Protein AF-A0A095ULN3-F1 (afdb_monomer_lite)

Foldseek 3Di:
DDPPPLPLVLLQVLLVQLLDALRNLVSVVVCVVVVSDDDPALQVQQQRDNPPQDGSVLNNLQNLHLNNVCCSCAVRPNDQQPRWHDHSNDIDRNLVNQCVSLVPHDPVSVVSSVVSVVQCVDCVNRVSVVVVPD

Structure (mmCIF, N/CA/C/O backbone):
data_AF-A0A095ULN3-F1
#
_entry.id   AF-A0A095ULN3-F1
#
loop_
_atom_site.group_PDB
_atom_site.id
_atom_site.type_symbol
_atom_site.label_atom_id
_atom_site.label_alt_id
_atom_site.label_comp_id
_atom_site.label_asym_id
_atom_site.label_entity_id
_atom_site.label_seq_id
_atom_site.pdbx_PDB_ins_code
_atom_site.Cartn_x
_atom_site.Cartn_y
_atom_site.Cartn_z
_atom_site.occupancy
_atom_site.B_iso_or_equiv
_atom_site.auth_seq_id
_atom_site.auth_comp_id
_atom_site.auth_asym_id
_atom_site.auth_atom_id
_atom_site.pdbx_PDB_model_num
ATOM 1 N N . MET A 1 1 ? -19.920 13.642 9.414 1.00 31.67 1 MET A N 1
ATOM 2 C CA . MET A 1 1 ? -20.139 12.200 9.191 1.00 31.67 1 MET A CA 1
ATOM 3 C C . MET A 1 1 ? -18.953 11.502 9.822 1.00 31.67 1 MET A C 1
ATOM 5 O O . MET A 1 1 ? -17.835 11.924 9.563 1.00 31.67 1 MET A O 1
ATOM 9 N N . SER A 1 2 ? -19.204 10.618 10.785 1.00 35.12 2 SER A N 1
ATOM 10 C CA . SER A 1 2 ? -18.170 10.062 11.661 1.00 35.12 2 SER A CA 1
ATOM 11 C C . SER A 1 2 ? -17.322 9.083 10.859 1.00 35.12 2 SER A C 1
ATOM 13 O O . SER A 1 2 ? -17.848 8.054 10.449 1.00 35.12 2 SER A O 1
ATOM 15 N N . GLN A 1 3 ? -16.037 9.381 10.647 1.00 44.12 3 GLN A N 1
ATOM 16 C CA . GLN A 1 3 ? -15.064 8.303 10.477 1.00 44.12 3 GLN A CA 1
ATOM 17 C C . GLN A 1 3 ? -15.251 7.417 11.708 1.00 44.12 3 GLN A C 1
ATOM 19 O O . GLN A 1 3 ? -15.195 7.921 12.836 1.00 44.12 3 GLN A O 1
ATOM 24 N N . ALA A 1 4 ? -15.603 6.148 11.516 1.00 46.88 4 ALA A N 1
ATOM 25 C CA . ALA A 1 4 ? -15.436 5.181 12.582 1.00 46.88 4 ALA A CA 1
ATOM 26 C C . ALA A 1 4 ? -13.957 5.287 12.958 1.00 46.88 4 ALA A C 1
ATOM 28 O O . ALA A 1 4 ? -13.090 5.057 12.120 1.00 46.88 4 ALA A O 1
ATOM 29 N N . GLN A 1 5 ? -13.666 5.807 14.151 1.00 55.31 5 GLN A N 1
ATOM 30 C CA . GLN A 1 5 ? -12.299 5.878 14.641 1.00 55.31 5 GLN A CA 1
ATOM 31 C C . GLN A 1 5 ? -11.832 4.433 14.750 1.00 55.31 5 GLN A C 1
ATOM 33 O O . GLN A 1 5 ? -12.164 3.756 15.721 1.00 55.31 5 GLN A O 1
ATOM 38 N N . VAL A 1 6 ? -11.126 3.948 13.728 1.00 65.00 6 VAL A N 1
ATOM 39 C CA . VAL A 1 6 ? -10.342 2.725 13.839 1.00 65.00 6 VAL A CA 1
ATOM 40 C C . VAL A 1 6 ? -9.503 2.904 15.093 1.00 65.00 6 VAL A C 1
ATOM 42 O O . VAL A 1 6 ? -8.808 3.915 15.237 1.00 65.00 6 VAL A O 1
ATOM 45 N N . ASP A 1 7 ? -9.659 1.981 16.041 1.00 78.88 7 ASP A N 1
ATOM 46 C CA . ASP A 1 7 ? -8.895 2.005 17.281 1.00 78.88 7 ASP A CA 1
ATOM 47 C C . ASP A 1 7 ? -7.413 2.155 16.910 1.00 78.88 7 ASP A C 1
ATOM 49 O O . ASP A 1 7 ? -6.905 1.419 16.062 1.00 78.88 7 ASP A O 1
ATOM 53 N N . GLN A 1 8 ? -6.712 3.124 17.505 1.00 77.50 8 GLN A N 1
ATOM 54 C CA . GLN A 1 8 ? -5.295 3.349 17.205 1.00 77.50 8 GLN A CA 1
ATOM 55 C C . GLN A 1 8 ? -4.455 2.087 17.443 1.00 77.50 8 GLN A C 1
ATOM 57 O O . GLN A 1 8 ? -3.447 1.881 16.768 1.00 77.50 8 GLN A O 1
ATOM 62 N N . SER A 1 9 ? -4.886 1.210 18.355 1.00 85.06 9 SER A N 1
ATOM 63 C CA . SER A 1 9 ? -4.280 -0.104 18.559 1.00 85.06 9 SER A CA 1
ATOM 64 C C . SER A 1 9 ? -4.451 -1.021 17.346 1.00 85.06 9 SER A C 1
ATOM 66 O O . SER A 1 9 ? -3.514 -1.734 16.988 1.00 85.06 9 SER A O 1
ATOM 68 N N . VAL A 1 10 ? -5.618 -1.002 16.700 1.00 89.69 10 VAL A N 1
ATOM 69 C CA . VAL A 1 10 ? -5.889 -1.771 15.477 1.00 89.69 10 VAL A CA 1
ATOM 70 C C . VAL A 1 10 ? -5.107 -1.193 14.301 1.00 89.69 10 VAL A C 1
ATOM 72 O O . VAL A 1 10 ? -4.427 -1.944 13.607 1.00 89.69 10 VAL A O 1
ATOM 75 N N . ALA A 1 11 ? -5.110 0.132 14.128 1.00 88.44 11 ALA A N 1
ATOM 76 C CA . ALA A 1 11 ? -4.311 0.793 13.096 1.00 88.44 11 ALA A CA 1
ATOM 77 C C . ALA A 1 11 ? -2.814 0.458 13.239 1.00 88.44 11 ALA A C 1
ATOM 79 O O . ALA A 1 11 ? -2.170 0.079 12.266 1.00 88.44 11 ALA A O 1
ATOM 80 N N . GLY A 1 12 ? -2.277 0.489 14.464 1.00 91.00 12 GLY A N 1
ATOM 81 C CA . GLY A 1 12 ? -0.891 0.102 14.733 1.00 91.00 12 GLY A CA 1
ATOM 82 C C . GLY A 1 12 ? -0.581 -1.359 14.384 1.00 91.00 12 GLY A C 1
ATOM 83 O O . GLY A 1 12 ? 0.477 -1.639 13.823 1.00 91.00 12 GLY A O 1
ATOM 84 N N . GLN A 1 13 ? -1.502 -2.289 14.662 1.00 94.69 13 GLN A N 1
ATOM 85 C CA . G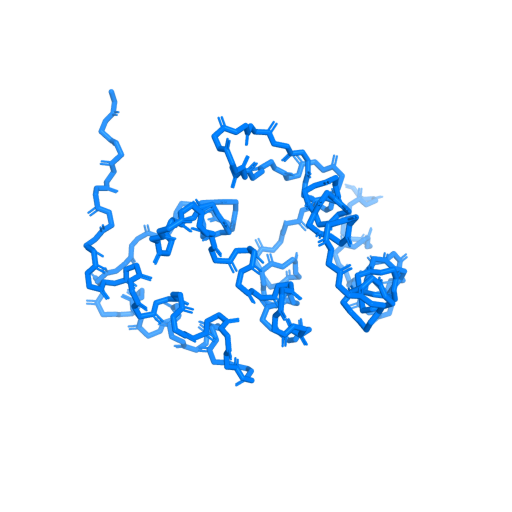LN A 1 13 ? -1.351 -3.700 14.281 1.00 94.69 13 GLN A CA 1
ATOM 86 C C . GLN A 1 13 ? -1.351 -3.881 12.759 1.00 94.69 13 GLN A C 1
ATOM 88 O O . GLN A 1 13 ? -0.470 -4.558 12.232 1.00 94.69 13 GLN A O 1
ATOM 93 N N . LEU A 1 14 ? -2.287 -3.236 12.056 1.00 95.25 14 LEU A N 1
ATOM 94 C CA . LEU A 1 14 ? -2.376 -3.277 10.593 1.00 95.25 14 LEU A CA 1
ATOM 95 C C . LEU A 1 14 ? -1.112 -2.705 9.945 1.00 95.25 14 LEU A C 1
ATOM 97 O O . LEU A 1 14 ? -0.549 -3.313 9.043 1.00 95.25 14 LEU A O 1
ATOM 101 N N . CYS A 1 15 ? -0.603 -1.591 10.462 1.00 94.88 15 CYS A N 1
ATOM 102 C CA . CYS A 1 15 ? 0.642 -0.987 9.998 1.00 94.88 15 CYS A CA 1
ATOM 103 C C . CYS A 1 15 ? 1.875 -1.847 10.278 1.00 94.88 15 CYS A C 1
ATOM 105 O O . CYS A 1 15 ? 2.803 -1.887 9.473 1.00 94.88 15 CYS A O 1
ATOM 107 N N . HIS A 1 16 ? 1.903 -2.559 11.404 1.00 95.56 16 HIS A N 1
ATOM 108 C CA . HIS A 1 16 ? 2.969 -3.516 11.659 1.00 95.56 16 HIS A CA 1
ATOM 109 C C . HIS A 1 16 ? 2.923 -4.671 10.650 1.00 95.56 16 HIS A C 1
ATOM 111 O O . HIS A 1 16 ? 3.933 -4.942 10.002 1.00 95.56 16 HIS A O 1
ATOM 117 N N . ALA A 1 17 ? 1.752 -5.287 10.467 1.00 97.38 17 ALA A N 1
ATOM 118 C CA . ALA A 1 17 ? 1.555 -6.396 9.535 1.00 97.38 17 ALA A CA 1
ATOM 119 C C . ALA A 1 17 ? 1.819 -6.000 8.074 1.00 97.38 17 ALA A C 1
ATOM 121 O O . ALA A 1 17 ? 2.418 -6.767 7.333 1.00 97.38 17 ALA A O 1
ATOM 122 N N . ALA A 1 18 ? 1.477 -4.771 7.685 1.00 97.25 18 ALA A N 1
ATOM 123 C CA . ALA A 1 18 ? 1.755 -4.223 6.359 1.00 97.25 18 ALA A CA 1
ATOM 124 C C . ALA A 1 18 ? 3.250 -4.209 5.999 1.00 97.25 18 ALA A C 1
ATOM 126 O O . ALA A 1 18 ? 3.592 -4.187 4.824 1.00 97.25 18 ALA A O 1
ATOM 127 N N . GLY A 1 19 ? 4.145 -4.207 6.992 1.00 96.25 19 GLY A N 1
ATOM 128 C CA . GLY A 1 19 ? 5.591 -4.297 6.784 1.00 96.25 19 GLY A CA 1
ATOM 129 C C . GLY A 1 19 ? 6.180 -5.688 7.019 1.00 96.25 19 GLY A C 1
ATOM 130 O O . GLY A 1 19 ? 7.388 -5.791 7.237 1.00 96.25 19 GLY A O 1
ATOM 131 N N . GLN A 1 20 ? 5.350 -6.726 7.10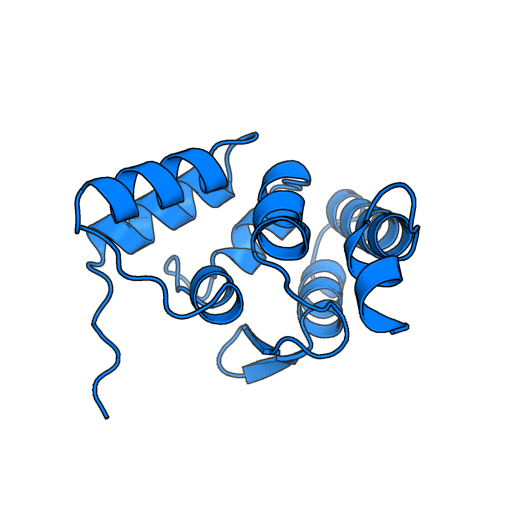0 1.00 97.25 20 GLN A N 1
ATOM 132 C CA . GLN A 1 20 ? 5.756 -8.109 7.331 1.00 97.25 20 GLN A CA 1
ATOM 133 C C . GLN A 1 20 ? 5.246 -8.995 6.199 1.00 97.25 20 GLN A C 1
ATOM 135 O O . GLN A 1 20 ? 4.139 -8.795 5.701 1.00 97.25 20 GLN A O 1
ATOM 140 N N . ASP A 1 21 ? 6.055 -9.990 5.853 1.00 95.00 21 ASP A N 1
ATOM 141 C CA . ASP A 1 21 ? 5.767 -10.941 4.784 1.00 95.00 21 ASP A CA 1
ATOM 142 C C . ASP A 1 21 ? 4.423 -11.641 5.023 1.00 95.00 21 ASP A C 1
ATOM 144 O O . ASP A 1 21 ? 4.194 -12.184 6.109 1.00 95.00 21 ASP A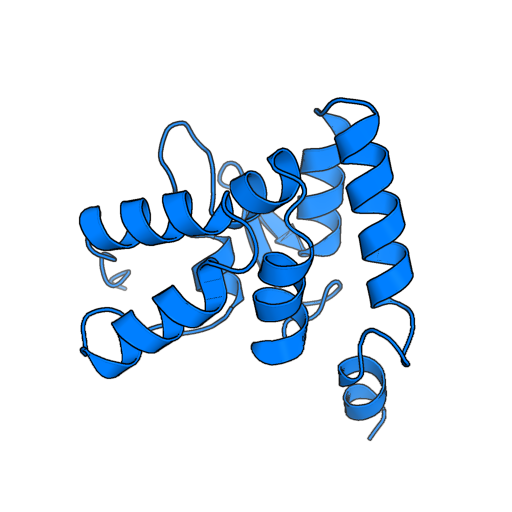 O 1
ATOM 148 N N . SER A 1 22 ? 3.522 -11.537 4.041 1.00 92.62 22 SER A N 1
ATOM 149 C CA . SER A 1 22 ? 2.191 -12.179 4.004 1.00 92.62 22 SER A CA 1
ATOM 150 C C . SER A 1 22 ? 1.274 -11.944 5.220 1.00 92.62 22 SER A C 1
ATOM 152 O O . SER A 1 22 ? 0.300 -12.673 5.422 1.00 92.62 22 SER A O 1
ATOM 154 N N . ALA A 1 23 ? 1.573 -10.976 6.089 1.00 97.00 23 ALA A N 1
ATOM 155 C CA . ALA A 1 23 ? 0.923 -10.880 7.397 1.00 97.00 23 ALA A CA 1
ATOM 156 C C . ALA A 1 23 ? -0.393 -10.086 7.383 1.00 97.00 23 ALA A C 1
ATOM 158 O O . ALA A 1 23 ? -1.205 -10.233 8.302 1.00 97.00 23 ALA A O 1
ATOM 159 N N . LEU A 1 24 ? -0.599 -9.213 6.390 1.00 96.56 24 LEU A N 1
ATOM 160 C CA . LEU A 1 24 ? -1.695 -8.243 6.419 1.00 96.56 24 LEU A CA 1
ATOM 161 C C . LEU A 1 24 ? -3.063 -8.914 6.266 1.00 96.56 24 LEU A C 1
ATOM 163 O O . LEU A 1 24 ? -3.937 -8.670 7.097 1.00 96.56 24 LEU A O 1
ATOM 167 N N . GLY A 1 25 ? -3.237 -9.763 5.249 1.00 94.56 25 GLY A N 1
ATOM 168 C CA . GLY A 1 25 ? -4.527 -10.395 4.948 1.00 94.56 25 GLY A CA 1
ATOM 169 C C . GLY A 1 25 ? -5.063 -11.213 6.121 1.00 94.56 25 GLY A C 1
ATOM 170 O O . GLY A 1 25 ? -6.145 -10.936 6.633 1.00 94.56 25 GLY A O 1
ATOM 171 N N . GLY A 1 26 ? -4.240 -12.117 6.662 1.00 95.06 26 GLY A N 1
ATOM 172 C CA . GLY A 1 26 ? -4.630 -12.940 7.811 1.00 95.06 26 GLY A CA 1
ATOM 173 C C . GLY A 1 26 ? -4.959 -12.132 9.074 1.00 95.06 26 GLY A C 1
ATOM 174 O O . GLY A 1 26 ? -5.841 -12.521 9.846 1.00 95.06 26 GLY A O 1
ATOM 175 N N . LEU A 1 27 ? -4.290 -10.992 9.294 1.00 96.50 27 LEU A N 1
ATOM 176 C CA . LEU A 1 27 ? -4.638 -10.090 10.393 1.00 96.50 27 LEU A CA 1
ATOM 177 C C . LEU A 1 27 ? -5.983 -9.394 10.146 1.00 96.50 27 LEU A C 1
ATOM 179 O O . LEU A 1 27 ? -6.788 -9.316 11.075 1.00 96.50 27 LEU A O 1
ATOM 183 N N . VAL A 1 28 ? -6.226 -8.883 8.935 1.00 94.50 28 VAL A N 1
ATOM 184 C CA . VAL A 1 28 ? -7.498 -8.235 8.578 1.00 94.50 28 VAL A CA 1
ATOM 185 C C . VAL A 1 28 ? -8.659 -9.205 8.789 1.00 94.50 28 VAL A C 1
ATOM 187 O O . VAL A 1 28 ? -9.598 -8.856 9.507 1.00 94.50 28 VAL A O 1
ATOM 190 N N . ASP A 1 29 ? -8.548 -10.431 8.277 1.00 93.00 29 ASP A N 1
ATOM 191 C CA . ASP A 1 29 ? -9.560 -11.478 8.449 1.00 93.00 29 ASP A CA 1
ATOM 192 C C . ASP A 1 29 ? -9.814 -11.771 9.932 1.00 93.00 29 ASP A C 1
ATOM 194 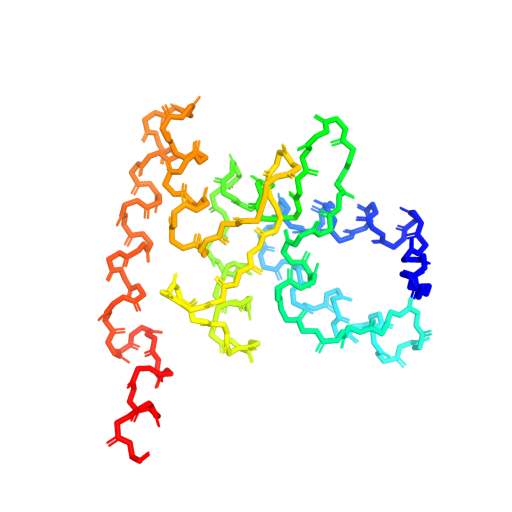O O . ASP A 1 29 ? -10.951 -11.712 10.401 1.00 93.00 29 ASP A O 1
ATOM 198 N N . SER A 1 30 ? -8.746 -11.968 10.713 1.00 94.25 30 SER A N 1
ATOM 199 C CA . SER A 1 30 ? -8.847 -12.237 12.155 1.00 94.25 30 SER A CA 1
ATOM 200 C C . SER A 1 30 ? -9.520 -11.098 12.932 1.00 94.25 30 SER A C 1
ATOM 202 O O . SER A 1 30 ? -10.216 -11.331 13.924 1.00 94.25 30 SER A O 1
ATOM 204 N N . LEU A 1 31 ? -9.292 -9.844 12.531 1.00 93.50 31 LEU A N 1
ATOM 205 C CA . LEU A 1 31 ? -9.890 -8.676 13.178 1.00 93.50 31 LEU A CA 1
ATOM 206 C C . LEU A 1 31 ? -11.368 -8.504 12.812 1.00 93.50 31 LEU A C 1
ATOM 208 O O . LEU A 1 31 ? -12.147 -8.095 13.679 1.00 93.50 31 LEU A O 1
ATOM 212 N N . ILE A 1 32 ? -11.745 -8.824 11.571 1.00 90.56 32 ILE A N 1
ATOM 213 C CA . ILE A 1 32 ? -13.140 -8.832 11.114 1.00 90.56 32 ILE A CA 1
ATOM 214 C C . ILE A 1 32 ? -13.915 -9.941 11.832 1.00 90.56 32 ILE A C 1
ATOM 216 O O . ILE A 1 32 ? -14.958 -9.665 12.419 1.00 90.56 32 ILE A O 1
ATOM 220 N N . GLU A 1 33 ? -13.381 -11.165 11.879 1.00 92.44 33 GLU A N 1
ATOM 221 C CA . GLU A 1 33 ? -14.002 -12.297 12.586 1.00 92.44 33 GLU A CA 1
ATOM 222 C C . GLU A 1 33 ? -14.208 -12.029 14.085 1.00 92.44 33 GLU A C 1
ATOM 224 O O . GLU A 1 33 ? -15.133 -12.560 14.701 1.00 92.44 33 GLU A O 1
ATOM 229 N N . ALA A 1 34 ? -13.350 -11.199 14.682 1.00 91.56 34 ALA A N 1
ATOM 230 C CA . ALA A 1 34 ? -13.434 -10.811 16.085 1.00 91.56 34 ALA A CA 1
ATOM 231 C C . ALA A 1 34 ? -14.328 -9.581 16.351 1.00 91.56 34 ALA A C 1
ATOM 233 O O . ALA A 1 34 ? -14.333 -9.100 17.488 1.00 91.56 34 ALA A O 1
ATOM 234 N N . ASP A 1 35 ? -15.019 -9.038 15.338 1.00 89.00 35 ASP A N 1
ATOM 235 C CA . ASP A 1 35 ? -15.781 -7.777 15.396 1.00 89.00 35 ASP A CA 1
ATOM 236 C C . ASP A 1 35 ? -14.942 -6.575 15.897 1.00 89.00 35 ASP A C 1
ATOM 238 O O . ASP A 1 35 ? -15.456 -5.612 16.474 1.00 89.00 35 ASP A O 1
ATOM 242 N N . LYS A 1 36 ? -13.617 -6.621 15.703 1.00 86.81 36 LYS A N 1
ATOM 243 C CA . LYS A 1 36 ? -12.671 -5.571 16.134 1.00 86.81 36 LYS A CA 1
ATOM 244 C C . LYS A 1 36 ? -12.344 -4.576 15.034 1.00 86.81 36 LYS A C 1
ATOM 246 O O . LYS A 1 36 ? -11.759 -3.528 15.308 1.00 86.81 36 LYS A O 1
ATOM 251 N N . PHE A 1 37 ? -12.690 -4.911 13.800 1.00 84.75 37 PHE A N 1
ATOM 252 C CA . PHE A 1 37 ? -12.442 -4.080 12.643 1.00 84.75 37 PHE A CA 1
ATOM 253 C C . PHE A 1 37 ? -13.585 -4.248 11.650 1.00 84.75 37 PHE A C 1
ATOM 255 O O . PHE A 1 37 ? -13.947 -5.361 11.290 1.00 84.75 37 PHE A O 1
ATOM 262 N N . SER A 1 38 ? -14.163 -3.128 11.228 1.00 83.12 38 SER A N 1
ATOM 263 C CA . SER A 1 38 ? -15.165 -3.091 10.170 1.00 83.12 38 SER A CA 1
ATOM 264 C C . SER A 1 38 ? -14.558 -2.318 9.020 1.00 83.12 38 SER A C 1
ATOM 266 O O . SER A 1 38 ? -14.331 -1.117 9.146 1.00 83.12 38 SER A O 1
ATOM 268 N N . LEU A 1 39 ? -14.300 -3.012 7.922 1.00 81.31 39 LEU A N 1
ATOM 269 C CA . LEU A 1 39 ? -13.663 -2.439 6.751 1.00 81.31 39 LEU A CA 1
ATOM 270 C C . LEU A 1 39 ? -14.721 -2.107 5.702 1.00 81.31 39 LEU A C 1
ATOM 272 O O . LEU A 1 39 ? -15.460 -3.001 5.286 1.00 81.31 39 LEU A O 1
ATOM 276 N N . ALA A 1 40 ? -14.828 -0.839 5.292 1.00 78.88 40 ALA A N 1
ATOM 277 C CA . ALA A 1 40 ? -15.791 -0.459 4.260 1.00 78.88 40 ALA A CA 1
ATOM 278 C C . ALA A 1 40 ? -15.277 -0.784 2.851 1.00 78.88 40 ALA A C 1
ATOM 280 O O . ALA A 1 40 ? -16.073 -1.155 1.988 1.00 78.88 40 ALA A O 1
ATOM 281 N N . SER A 1 41 ? -13.966 -0.650 2.615 1.00 87.62 41 SER A N 1
ATOM 282 C CA . SER A 1 41 ? -13.326 -0.994 1.341 1.00 87.62 41 SER A CA 1
ATOM 283 C C . SER A 1 41 ? -11.804 -1.141 1.462 1.00 87.62 41 SER A C 1
ATOM 285 O O . SER A 1 41 ? -11.204 -0.732 2.457 1.00 87.62 41 SER A O 1
ATOM 287 N N . GLY A 1 42 ? -11.153 -1.690 0.432 1.00 92.25 42 GLY A N 1
ATOM 288 C CA . GLY A 1 42 ? -9.688 -1.744 0.373 1.00 92.25 42 GLY A CA 1
ATOM 289 C C . GLY A 1 42 ? -9.036 -0.362 0.306 1.00 92.25 42 GLY A C 1
ATOM 290 O O . GLY A 1 42 ? -7.965 -0.172 0.880 1.00 92.25 42 GLY A O 1
ATOM 291 N N . GLU A 1 43 ? -9.690 0.638 -0.298 1.00 96.00 43 GLU A N 1
ATOM 292 C CA . GLU A 1 43 ? -9.193 2.016 -0.281 1.00 96.00 43 GLU A CA 1
ATOM 293 C C . GLU A 1 43 ? -9.053 2.546 1.146 1.00 96.00 43 GLU A C 1
ATOM 295 O O . GLU A 1 43 ? -8.067 3.218 1.459 1.00 96.00 43 GLU A O 1
ATOM 300 N N . GLU A 1 44 ? -10.017 2.231 2.016 1.00 93.44 44 GLU A N 1
ATOM 301 C CA . GLU A 1 44 ? -9.969 2.624 3.422 1.00 93.44 44 GLU A CA 1
ATOM 302 C C . GLU A 1 44 ? -8.778 1.970 4.127 1.00 93.44 44 GLU A C 1
ATOM 304 O O . GLU A 1 44 ? -8.005 2.688 4.761 1.00 93.44 44 GLU A O 1
ATOM 309 N N . LEU A 1 45 ? -8.572 0.657 3.945 1.00 94.88 45 LEU A N 1
ATOM 310 C CA . LEU A 1 45 ? -7.427 -0.074 4.509 1.00 94.88 45 LEU A CA 1
ATOM 311 C C . LEU A 1 45 ? -6.099 0.574 4.107 1.00 94.88 45 LEU A C 1
ATOM 313 O O . LEU A 1 45 ? -5.278 0.884 4.969 1.00 94.88 45 LEU A O 1
ATOM 317 N N . LEU A 1 46 ? -5.904 0.813 2.807 1.00 96.56 46 LEU A N 1
ATOM 318 C CA . LEU A 1 46 ? -4.675 1.394 2.261 1.00 96.56 46 LEU A CA 1
ATOM 319 C C . LEU A 1 46 ? -4.416 2.825 2.750 1.00 96.56 46 LEU A C 1
ATOM 321 O O . LEU A 1 46 ? -3.260 3.246 2.851 1.00 96.56 46 LEU A O 1
ATOM 325 N N . SER A 1 47 ? -5.486 3.554 3.065 1.00 95.69 47 SER A N 1
ATOM 326 C CA . SER A 1 47 ? -5.462 4.948 3.515 1.00 95.69 47 SER A CA 1
ATOM 327 C C . SER A 1 47 ? -5.270 5.109 5.026 1.00 95.69 47 SER A C 1
ATOM 329 O O . SER A 1 47 ? -5.082 6.238 5.497 1.00 95.69 47 SER A O 1
ATOM 331 N N . LEU A 1 48 ? -5.330 4.019 5.803 1.00 93.81 48 LEU A N 1
ATOM 332 C CA . LEU A 1 48 ? -5.147 4.073 7.253 1.00 93.81 48 LEU A CA 1
ATOM 333 C C . LEU A 1 48 ? -3.764 4.610 7.609 1.00 93.81 48 LEU A C 1
ATOM 335 O O . LEU A 1 48 ? -2.755 4.197 7.043 1.00 93.81 48 LEU A O 1
ATOM 339 N N . GLN A 1 49 ? -3.737 5.528 8.573 1.00 92.62 49 GLN A N 1
ATOM 340 C CA . GLN A 1 49 ? -2.525 6.198 9.033 1.00 92.62 49 GLN A CA 1
ATOM 341 C C . GLN A 1 49 ? -1.745 5.313 10.012 1.00 92.62 49 GLN A C 1
ATOM 343 O O . GLN A 1 49 ? -2.307 4.819 10.990 1.00 92.62 49 GLN A O 1
ATOM 348 N N . CYS A 1 50 ? -0.438 5.196 9.786 1.00 87.94 50 CYS A N 1
ATOM 349 C CA . CYS A 1 50 ? 0.504 4.456 10.627 1.00 87.94 50 CYS A CA 1
ATOM 350 C C . CYS A 1 50 ? 1.248 5.325 11.647 1.00 87.94 50 CYS A C 1
ATOM 352 O O . CYS A 1 50 ? 1.986 4.799 12.479 1.00 87.94 50 CYS A O 1
ATOM 354 N N . GLY A 1 51 ? 1.025 6.641 11.614 1.00 82.88 51 GLY A N 1
ATOM 355 C CA . GLY A 1 51 ? 1.840 7.622 12.331 1.00 82.88 51 GLY A CA 1
ATOM 356 C C . GLY A 1 51 ? 2.909 8.224 11.419 1.00 82.88 51 GLY A C 1
ATOM 357 O O . GLY A 1 51 ? 3.157 7.718 10.332 1.00 82.88 51 GLY A O 1
ATOM 358 N N . ASP A 1 52 ? 3.482 9.358 11.826 1.00 82.69 52 ASP A N 1
ATOM 359 C CA . ASP A 1 52 ? 4.554 10.062 11.097 1.00 82.69 52 ASP A CA 1
ATOM 360 C C . ASP A 1 52 ? 4.256 10.383 9.614 1.00 82.69 52 ASP A C 1
ATOM 362 O O . ASP A 1 52 ? 5.160 10.604 8.813 1.00 82.69 52 ASP A O 1
ATOM 366 N N . GLY A 1 53 ? 2.970 10.460 9.252 1.00 82.38 53 GLY A N 1
ATOM 367 C CA . GLY A 1 53 ? 2.512 10.697 7.879 1.00 82.38 53 GLY A CA 1
ATOM 368 C C . GLY A 1 53 ? 2.543 9.460 6.973 1.00 82.38 53 GLY A C 1
ATOM 369 O O . GLY A 1 53 ? 2.220 9.579 5.791 1.00 82.38 53 GLY A O 1
ATOM 370 N N . GLU A 1 54 ? 2.902 8.289 7.504 1.00 91.06 54 GLU A N 1
ATOM 371 C CA . GLU A 1 54 ? 2.834 7.014 6.793 1.00 91.06 54 GLU A CA 1
ATOM 372 C C . GLU A 1 54 ? 1.402 6.467 6.754 1.00 91.06 54 GLU A C 1
ATOM 374 O O . GLU A 1 54 ? 0.591 6.689 7.658 1.00 91.06 54 GLU A O 1
ATOM 379 N N . THR A 1 55 ? 1.113 5.687 5.717 1.00 95.81 55 THR A N 1
ATOM 380 C CA . THR A 1 55 ? -0.099 4.880 5.588 1.00 95.81 55 THR A CA 1
ATOM 381 C C . THR A 1 55 ? 0.232 3.398 5.463 1.00 95.81 55 THR A C 1
ATOM 383 O O . THR A 1 55 ? 1.382 3.019 5.224 1.00 95.81 55 THR A O 1
ATOM 386 N N . VAL A 1 56 ? -0.781 2.538 5.578 1.00 96.69 56 VAL A N 1
ATOM 387 C CA . VAL A 1 56 ? -0.648 1.097 5.302 1.00 96.69 56 VAL A CA 1
ATOM 388 C C . VAL A 1 56 ? -0.068 0.877 3.899 1.00 96.69 56 VAL A C 1
ATOM 390 O O . VAL A 1 56 ? 0.870 0.094 3.744 1.00 96.69 56 VAL A O 1
ATOM 393 N N . LEU A 1 57 ? -0.538 1.632 2.895 1.00 97.81 57 LEU A N 1
ATOM 394 C CA . LEU A 1 57 ? 0.034 1.599 1.546 1.00 97.81 57 LEU A CA 1
ATOM 395 C C . LEU A 1 57 ? 1.519 1.979 1.535 1.00 97.81 57 LEU A C 1
ATOM 397 O O . LEU A 1 57 ? 2.331 1.235 0.984 1.00 97.81 57 LEU A O 1
ATOM 401 N N . SER A 1 58 ? 1.898 3.115 2.137 1.00 97.06 58 SER A N 1
ATOM 402 C CA . SER A 1 58 ? 3.305 3.534 2.123 1.00 97.06 58 SER A CA 1
ATOM 403 C C . SER A 1 58 ? 4.200 2.519 2.821 1.00 97.06 58 SER A C 1
ATOM 405 O O . SER A 1 58 ? 5.312 2.275 2.360 1.00 97.06 58 SER A O 1
ATOM 407 N N . ARG A 1 59 ? 3.706 1.881 3.887 1.00 96.88 59 ARG A N 1
ATOM 408 C CA . ARG A 1 59 ? 4.438 0.842 4.605 1.00 96.88 59 ARG A CA 1
ATOM 409 C C . ARG A 1 59 ? 4.740 -0.357 3.714 1.00 96.88 59 ARG A C 1
ATOM 411 O O . ARG A 1 59 ? 5.903 -0.752 3.635 1.00 96.88 59 ARG A O 1
ATOM 418 N N . MET A 1 60 ? 3.735 -0.889 3.016 1.00 97.75 60 MET A N 1
ATOM 419 C CA . MET A 1 60 ? 3.916 -2.022 2.100 1.00 97.75 60 MET A CA 1
ATOM 420 C C . MET A 1 60 ? 4.882 -1.691 0.968 1.00 97.75 60 MET A C 1
ATOM 422 O O . MET A 1 60 ? 5.765 -2.489 0.668 1.00 97.75 60 MET A O 1
ATOM 426 N N . VAL A 1 61 ? 4.766 -0.498 0.375 1.00 97.62 61 VAL A N 1
ATOM 427 C CA . VAL A 1 61 ? 5.648 -0.084 -0.724 1.00 97.62 61 VAL A CA 1
ATOM 428 C C . VAL A 1 61 ? 7.089 0.077 -0.239 1.00 97.62 61 VAL A C 1
ATOM 430 O O . VAL A 1 61 ? 7.995 -0.499 -0.833 1.00 97.62 61 VAL A O 1
ATOM 433 N N . MET A 1 62 ? 7.317 0.796 0.866 1.00 96.69 62 MET A N 1
ATOM 434 C CA . MET A 1 62 ? 8.673 1.032 1.391 1.00 96.69 62 MET A CA 1
ATOM 435 C C . MET A 1 62 ? 9.355 -0.246 1.893 1.00 96.69 62 MET A C 1
ATOM 437 O O . MET A 1 62 ? 10.579 -0.316 1.944 1.00 96.69 62 MET A O 1
ATOM 441 N N . THR A 1 63 ? 8.575 -1.261 2.268 1.00 96.94 63 THR A N 1
ATOM 442 C CA . THR A 1 63 ? 9.089 -2.572 2.694 1.00 96.94 63 THR A CA 1
ATOM 443 C C . THR A 1 63 ? 8.953 -3.652 1.619 1.00 96.94 63 THR A C 1
ATOM 445 O O . THR A 1 63 ? 9.282 -4.805 1.889 1.00 96.94 63 THR A O 1
ATOM 448 N N . ARG A 1 64 ? 8.530 -3.276 0.404 1.00 98.06 64 ARG A N 1
ATOM 449 C CA . ARG A 1 64 ? 8.435 -4.127 -0.794 1.00 98.06 64 ARG A CA 1
ATOM 450 C C . ARG A 1 64 ? 7.615 -5.407 -0.590 1.00 98.06 64 ARG A C 1
ATOM 452 O O . ARG A 1 64 ? 8.042 -6.499 -0.950 1.00 98.06 64 ARG A O 1
ATOM 459 N N . GLN A 1 65 ? 6.441 -5.267 0.020 1.00 97.62 65 GLN A N 1
ATOM 460 C CA . GLN A 1 65 ? 5.559 -6.382 0.385 1.00 97.62 65 GLN A CA 1
ATOM 461 C C . GLN A 1 65 ? 4.559 -6.680 -0.739 1.00 97.62 65 GLN A C 1
ATOM 463 O O . GLN A 1 65 ? 3.447 -6.150 -0.728 1.00 97.62 65 GLN A O 1
ATOM 468 N N . ALA A 1 66 ? 4.964 -7.502 -1.714 1.00 95.69 66 ALA A N 1
ATOM 469 C CA . ALA A 1 66 ? 4.128 -7.874 -2.864 1.00 95.69 66 ALA A CA 1
ATOM 470 C C . ALA A 1 66 ? 2.833 -8.574 -2.432 1.00 95.69 66 ALA A C 1
ATOM 472 O O . ALA A 1 66 ? 1.754 -8.101 -2.760 1.00 95.69 66 ALA A O 1
ATOM 473 N N . GLU A 1 67 ? 2.923 -9.617 -1.606 1.00 94.56 67 GLU A N 1
ATOM 474 C CA . GLU A 1 67 ? 1.752 -10.421 -1.226 1.00 94.56 67 GLU A CA 1
ATOM 475 C C . GLU A 1 67 ? 0.700 -9.615 -0.445 1.00 94.56 67 GLU A C 1
ATOM 477 O O . GLU A 1 67 ? -0.503 -9.785 -0.632 1.00 94.56 67 GLU A O 1
ATOM 482 N N . ASN A 1 68 ? 1.126 -8.665 0.396 1.00 96.38 68 ASN A N 1
ATOM 483 C CA . ASN A 1 68 ? 0.180 -7.782 1.083 1.00 96.38 68 ASN A CA 1
ATOM 484 C C . ASN A 1 68 ? -0.498 -6.798 0.109 1.00 96.38 68 ASN A C 1
ATOM 486 O O . ASN A 1 68 ? -1.660 -6.432 0.308 1.00 96.38 68 ASN A O 1
ATOM 490 N N . LEU A 1 69 ? 0.212 -6.361 -0.939 1.00 95.38 69 LEU A N 1
ATOM 491 C CA . LEU A 1 69 ? -0.382 -5.558 -2.006 1.00 95.38 69 LEU A CA 1
ATOM 492 C C . LEU A 1 69 ? -1.315 -6.397 -2.883 1.00 95.38 69 LEU A C 1
ATOM 494 O O . LEU A 1 69 ? -2.328 -5.862 -3.324 1.00 95.38 69 LEU A O 1
ATOM 498 N N . GLU A 1 70 ? -1.018 -7.675 -3.120 1.00 94.00 70 GLU A N 1
ATOM 499 C CA . GLU A 1 70 ? -1.895 -8.589 -3.861 1.00 94.00 70 GLU A CA 1
ATOM 500 C C . GLU A 1 70 ? -3.195 -8.801 -3.098 1.00 94.00 70 GLU A C 1
ATOM 502 O O . GLU A 1 70 ? -4.264 -8.631 -3.675 1.00 94.00 70 GLU A O 1
ATOM 507 N N . TYR A 1 71 ? -3.129 -9.025 -1.785 1.00 93.94 71 TYR A N 1
ATOM 508 C CA . TYR A 1 71 ? -4.323 -9.070 -0.943 1.00 93.94 71 TYR A CA 1
ATOM 509 C C . TYR A 1 71 ? -5.184 -7.804 -1.115 1.00 93.94 71 TYR A C 1
ATOM 511 O O . TYR A 1 71 ? -6.389 -7.870 -1.359 1.00 93.94 71 TYR A O 1
ATOM 519 N N . ALA A 1 72 ? -4.570 -6.619 -1.053 1.00 92.06 72 ALA A N 1
ATOM 520 C CA . ALA A 1 72 ? -5.312 -5.370 -1.194 1.00 92.06 72 ALA A CA 1
ATOM 521 C C . ALA A 1 72 ? -5.839 -5.130 -2.621 1.00 92.06 72 ALA A C 1
ATOM 523 O O . ALA A 1 72 ? -6.931 -4.598 -2.785 1.00 92.06 72 ALA A O 1
ATOM 524 N N . VAL A 1 73 ? -5.083 -5.463 -3.665 1.00 92.44 73 VAL A N 1
ATOM 525 C CA . VAL A 1 73 ? -5.468 -5.150 -5.051 1.00 92.44 73 VAL A CA 1
ATOM 526 C C . VAL A 1 73 ? -6.342 -6.239 -5.660 1.00 92.44 73 VAL A C 1
ATOM 528 O O . VAL A 1 73 ? -7.352 -5.944 -6.296 1.00 92.44 73 VAL A O 1
ATOM 531 N N . ILE A 1 74 ? -5.976 -7.494 -5.451 1.00 92.00 74 ILE A N 1
ATOM 532 C CA . ILE A 1 74 ? -6.622 -8.651 -6.055 1.00 92.00 74 ILE A CA 1
ATOM 533 C C . ILE A 1 74 ? -7.754 -9.140 -5.154 1.00 92.00 74 ILE A C 1
ATOM 535 O O . ILE A 1 74 ? -8.915 -9.060 -5.560 1.00 92.00 74 ILE A O 1
ATOM 539 N N . ASP A 1 75 ? -7.452 -9.572 -3.929 1.00 92.31 75 ASP A N 1
ATOM 540 C CA . ASP A 1 75 ? -8.455 -10.231 -3.077 1.00 92.31 75 ASP A CA 1
ATOM 541 C C . ASP A 1 75 ? -9.561 -9.265 -2.642 1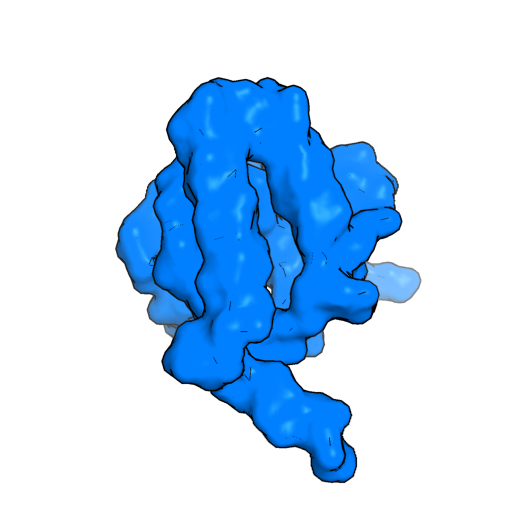.00 92.31 75 ASP A C 1
ATOM 543 O O . ASP A 1 75 ? -10.746 -9.605 -2.645 1.00 92.31 75 ASP A O 1
ATOM 547 N N . MET A 1 76 ? -9.189 -8.023 -2.329 1.00 91.88 76 MET A N 1
ATOM 548 C CA . MET A 1 76 ? -10.143 -6.967 -1.994 1.00 91.88 76 MET A CA 1
ATOM 549 C C . MET A 1 76 ? -10.717 -6.230 -3.217 1.00 91.88 76 MET A C 1
ATOM 551 O O . MET A 1 76 ? -11.592 -5.375 -3.055 1.00 91.88 76 MET A O 1
ATOM 555 N N . GLY A 1 77 ? -10.255 -6.551 -4.429 1.00 91.56 77 GLY A N 1
ATOM 556 C CA . GLY A 1 77 ? -10.833 -6.060 -5.681 1.00 91.56 77 GLY A CA 1
ATOM 557 C C . GLY A 1 77 ? -10.584 -4.582 -5.993 1.00 91.56 77 GLY A C 1
ATOM 558 O O . GLY A 1 77 ? -11.443 -3.940 -6.604 1.00 91.56 77 GLY A O 1
ATOM 559 N N . LEU A 1 78 ? -9.443 -4.018 -5.585 1.00 92.75 78 LEU A N 1
ATOM 560 C CA . LEU A 1 78 ? -9.098 -2.639 -5.938 1.00 92.75 78 LEU A CA 1
ATOM 561 C C . LEU A 1 78 ? -8.635 -2.517 -7.390 1.00 92.75 78 LEU A C 1
ATOM 563 O O . LEU A 1 78 ? -7.995 -3.394 -7.966 1.00 92.75 78 LEU A O 1
ATOM 567 N N . SER A 1 79 ? -8.917 -1.361 -7.980 1.00 90.38 79 SER A N 1
ATOM 568 C CA . SER A 1 79 ? -8.478 -1.014 -9.327 1.00 90.38 79 SER A CA 1
ATOM 569 C C . SER A 1 79 ? -7.314 -0.036 -9.268 1.00 90.38 79 SER A C 1
ATOM 571 O O . SER A 1 79 ? -7.465 1.071 -8.755 1.00 90.38 79 SER A O 1
ATOM 573 N N . LEU A 1 80 ? -6.182 -0.381 -9.885 1.00 90.56 80 LEU A N 1
ATOM 574 C CA . LEU A 1 80 ? -5.032 0.525 -9.977 1.00 90.56 80 LEU A CA 1
ATOM 575 C C . LEU A 1 80 ? -5.382 1.892 -10.577 1.00 90.56 80 LEU A C 1
ATOM 577 O O . LEU A 1 80 ? -4.809 2.890 -10.158 1.00 90.56 80 LEU A O 1
ATOM 581 N N . SER A 1 81 ? -6.319 1.939 -11.528 1.00 91.06 81 SER A N 1
ATOM 582 C CA . SER A 1 81 ? -6.680 3.151 -12.272 1.00 91.06 81 SER A CA 1
ATOM 583 C C . SER A 1 81 ? -7.933 3.868 -11.761 1.00 91.06 81 SER A C 1
ATOM 585 O O . SER A 1 81 ? -8.246 4.950 -12.255 1.00 91.06 81 SER A O 1
ATOM 587 N N . ALA A 1 82 ? -8.691 3.269 -10.837 1.00 92.69 82 ALA A N 1
ATOM 588 C CA . ALA A 1 82 ? -9.964 3.829 -10.369 1.00 92.69 82 ALA A CA 1
ATOM 589 C C . ALA A 1 82 ? -10.083 3.920 -8.842 1.00 92.69 82 ALA A C 1
ATOM 591 O O . ALA A 1 82 ? -10.738 4.842 -8.348 1.00 92.69 82 ALA A O 1
ATOM 592 N N . SER A 1 83 ? -9.447 3.011 -8.098 1.00 95.69 83 SER A N 1
ATOM 593 C CA . SER A 1 83 ? -9.419 3.077 -6.639 1.00 95.69 83 SER A CA 1
ATOM 594 C C . SER A 1 83 ? -8.595 4.273 -6.187 1.00 95.69 83 SER A C 1
ATOM 596 O O . SER A 1 83 ? -7.518 4.558 -6.717 1.00 95.69 83 SER A O 1
ATOM 598 N N . GLN A 1 84 ? -9.135 4.992 -5.208 1.00 97.62 84 GLN A N 1
ATOM 599 C CA . GLN A 1 84 ? -8.583 6.243 -4.709 1.00 97.62 84 GLN A CA 1
ATOM 600 C C . GLN A 1 84 ? -8.159 6.087 -3.257 1.00 97.62 84 GLN A C 1
ATOM 602 O O . GLN A 1 84 ? -8.966 5.725 -2.408 1.00 97.62 84 GLN A O 1
ATOM 607 N N . VAL A 1 85 ? -6.907 6.410 -2.966 1.00 97.25 85 VAL A N 1
ATOM 608 C CA . VAL A 1 85 ? -6.306 6.279 -1.637 1.00 97.25 85 VAL A CA 1
ATOM 609 C C . VAL A 1 85 ? -5.846 7.632 -1.118 1.00 97.25 85 VAL A C 1
ATOM 611 O O . VAL A 1 85 ? -5.499 8.527 -1.891 1.00 97.25 85 VAL A O 1
ATOM 614 N N . ALA A 1 86 ? -5.834 7.788 0.202 1.00 95.31 86 ALA A N 1
ATOM 615 C CA . ALA A 1 86 ? -5.247 8.949 0.847 1.00 95.31 86 ALA A CA 1
ATOM 616 C C . ALA A 1 86 ? -3.738 8.744 1.034 1.00 95.31 86 ALA A C 1
ATOM 618 O O . ALA A 1 86 ? -3.307 7.777 1.662 1.00 95.31 86 ALA A O 1
ATOM 619 N N . LEU A 1 87 ? -2.936 9.686 0.544 1.00 94.00 87 LEU A N 1
ATOM 620 C CA . LEU A 1 87 ? -1.490 9.727 0.734 1.00 94.00 87 LEU A CA 1
ATOM 621 C C . LEU A 1 87 ? -1.055 11.173 0.992 1.00 94.00 87 LEU A C 1
ATOM 623 O O . LEU A 1 87 ? -1.393 12.069 0.227 1.00 94.00 87 LEU A O 1
ATOM 627 N N . ASN A 1 88 ? -0.304 11.423 2.071 1.00 87.44 88 ASN A N 1
ATOM 628 C CA . ASN A 1 88 ? 0.162 12.771 2.447 1.00 87.44 88 ASN A CA 1
ATOM 629 C C . ASN A 1 88 ? -0.954 13.839 2.534 1.00 87.44 88 ASN A C 1
ATOM 631 O O . ASN A 1 88 ? -0.715 15.017 2.281 1.00 87.44 88 ASN A O 1
ATOM 635 N N . GLY A 1 89 ? -2.177 13.436 2.895 1.00 86.81 89 GLY A N 1
ATOM 636 C CA . GLY A 1 89 ? -3.338 14.331 2.969 1.00 86.81 89 GLY A CA 1
ATOM 637 C C . GLY A 1 89 ? -4.016 14.624 1.625 1.00 86.81 89 GLY A C 1
ATOM 638 O O . GLY A 1 89 ? -4.997 15.365 1.603 1.00 86.81 89 GLY A O 1
ATOM 639 N N . GLU A 1 90 ? -3.545 14.028 0.530 1.00 93.12 90 GLU A N 1
ATOM 640 C CA . GLU A 1 90 ? -4.154 14.115 -0.797 1.00 93.12 90 GLU A CA 1
ATOM 641 C C . GLU A 1 90 ? -4.848 12.799 -1.157 1.00 93.12 90 GLU A C 1
ATOM 643 O O . GLU A 1 90 ? -4.419 11.722 -0.749 1.00 93.12 90 GLU A O 1
ATOM 648 N N . THR A 1 91 ? -5.941 12.878 -1.916 1.00 96.69 91 THR A N 1
ATOM 649 C CA . THR A 1 91 ? -6.586 11.703 -2.512 1.00 96.69 91 THR A CA 1
ATOM 650 C C . THR A 1 91 ? -6.014 11.491 -3.906 1.00 96.69 91 THR A C 1
ATOM 652 O O . THR A 1 91 ? -6.076 12.394 -4.739 1.00 96.69 91 THR A O 1
ATOM 655 N N . MET A 1 92 ? -5.454 10.311 -4.152 1.00 97.69 92 MET A N 1
ATOM 656 C CA . MET A 1 92 ? -4.773 9.960 -5.397 1.00 97.69 92 MET A CA 1
ATOM 657 C C . MET A 1 92 ? -5.297 8.632 -5.931 1.00 97.69 92 MET A C 1
ATOM 659 O O . MET A 1 92 ? -5.716 7.770 -5.161 1.00 97.69 92 MET A O 1
ATOM 663 N N . VAL A 1 93 ? -5.232 8.448 -7.248 1.00 97.81 93 VAL A N 1
ATOM 664 C CA . VAL A 1 93 ? -5.416 7.129 -7.863 1.00 97.81 93 VAL A CA 1
ATOM 665 C C . VAL A 1 93 ? -4.322 6.188 -7.349 1.00 97.81 93 VAL A C 1
ATOM 667 O O . VAL A 1 93 ? -3.180 6.612 -7.166 1.00 97.81 93 VAL A O 1
ATOM 670 N N . LEU A 1 94 ? -4.661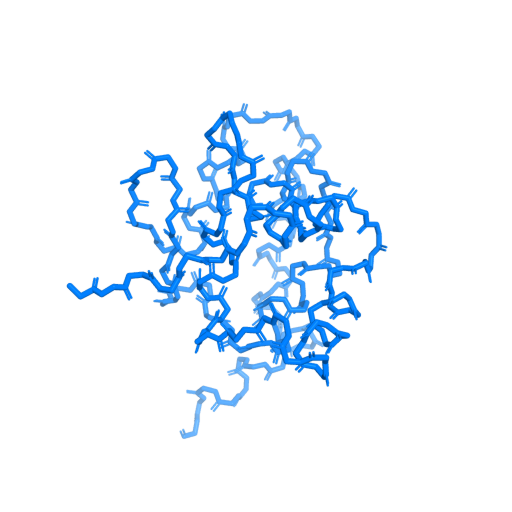 4.924 -7.085 1.00 97.25 94 LEU A N 1
ATOM 671 C CA . LEU A 1 94 ? -3.756 3.963 -6.449 1.00 97.25 94 LEU A CA 1
ATOM 672 C C . LEU A 1 94 ? -2.419 3.812 -7.197 1.00 97.25 94 LEU A C 1
ATOM 674 O O . LEU A 1 94 ? -1.366 3.874 -6.560 1.00 97.25 94 LEU A O 1
ATOM 678 N N . SER A 1 95 ? -2.433 3.698 -8.531 1.00 96.69 95 SER A N 1
ATOM 679 C CA . SER A 1 95 ? -1.199 3.657 -9.331 1.00 96.69 95 SER A CA 1
ATOM 680 C C . SER A 1 95 ? -0.327 4.896 -9.122 1.00 96.69 95 SER A C 1
ATOM 682 O O . SER A 1 95 ? 0.884 4.784 -8.932 1.00 96.69 95 SER A O 1
ATOM 684 N N . ASP A 1 96 ? -0.947 6.075 -9.101 1.00 98.00 96 ASP A N 1
ATOM 685 C CA . ASP A 1 96 ? -0.250 7.353 -8.959 1.00 98.00 96 ASP A CA 1
ATOM 686 C C . ASP A 1 96 ? 0.324 7.506 -7.547 1.00 98.00 96 ASP A C 1
ATOM 688 O O . ASP A 1 96 ? 1.432 8.015 -7.375 1.00 98.00 96 ASP A O 1
ATOM 692 N N . ALA A 1 97 ? -0.390 7.019 -6.528 1.00 97.88 97 ALA A N 1
ATOM 693 C CA . ALA A 1 97 ? 0.093 6.984 -5.152 1.00 97.88 97 ALA A CA 1
ATOM 694 C C . ALA A 1 97 ? 1.341 6.095 -5.018 1.00 97.88 97 ALA A C 1
ATOM 696 O O . ALA A 1 97 ? 2.329 6.505 -4.403 1.00 97.88 97 ALA A O 1
ATOM 697 N N . MET A 1 98 ? 1.336 4.906 -5.632 1.00 98.00 98 MET A N 1
ATOM 698 C CA . MET A 1 98 ? 2.494 4.002 -5.639 1.00 98.00 98 MET A CA 1
ATOM 699 C C . MET A 1 98 ? 3.690 4.615 -6.377 1.00 98.00 98 MET A C 1
ATOM 701 O O . MET A 1 98 ? 4.812 4.583 -5.868 1.00 98.00 98 MET A O 1
ATOM 705 N N . GLN A 1 99 ? 3.459 5.252 -7.527 1.00 98.00 99 GLN A N 1
ATOM 706 C CA . GLN A 1 99 ? 4.508 5.965 -8.263 1.00 98.00 99 GLN A CA 1
ATOM 707 C C . GLN A 1 99 ? 5.063 7.161 -7.474 1.00 98.00 99 GLN A C 1
ATOM 709 O O . GLN A 1 99 ? 6.276 7.375 -7.445 1.00 98.00 99 GLN A O 1
ATOM 714 N N . ALA A 1 100 ? 4.209 7.923 -6.785 1.00 97.12 100 ALA A N 1
ATOM 715 C CA . ALA A 1 100 ? 4.631 9.048 -5.952 1.00 97.12 100 ALA A CA 1
ATOM 716 C C . ALA A 1 100 ? 5.496 8.606 -4.759 1.00 97.12 100 ALA A C 1
ATOM 718 O O . ALA A 1 100 ? 6.427 9.322 -4.374 1.00 97.12 100 ALA A O 1
ATOM 719 N N . LEU A 1 101 ? 5.207 7.431 -4.191 1.00 97.19 101 LEU A N 1
ATOM 720 C CA . LEU A 1 101 ? 6.032 6.787 -3.169 1.00 97.19 101 LEU A CA 1
ATOM 721 C C . LEU A 1 101 ? 7.392 6.365 -3.739 1.00 97.19 101 LEU A C 1
ATOM 723 O O . LEU A 1 101 ? 8.428 6.731 -3.184 1.00 97.19 101 LEU A O 1
ATOM 727 N N . ALA A 1 102 ? 7.394 5.671 -4.879 1.00 97.44 102 ALA A N 1
ATOM 728 C CA . ALA A 1 102 ? 8.608 5.228 -5.561 1.00 97.44 102 ALA A CA 1
ATOM 729 C C . ALA A 1 102 ? 9.531 6.399 -5.936 1.00 97.44 102 ALA A C 1
ATOM 731 O O . ALA A 1 102 ? 10.737 6.343 -5.705 1.00 97.44 102 ALA A O 1
ATOM 732 N N . ALA A 1 103 ? 8.977 7.504 -6.444 1.00 97.12 103 ALA A N 1
ATOM 733 C CA . ALA A 1 103 ? 9.743 8.672 -6.884 1.00 97.12 103 ALA A CA 1
ATOM 734 C C . ALA A 1 103 ? 10.619 9.305 -5.784 1.00 97.12 103 ALA A C 1
ATOM 736 O O . ALA A 1 103 ? 11.585 10.004 -6.093 1.00 97.12 103 ALA A O 1
ATOM 737 N N . LYS A 1 104 ? 10.286 9.076 -4.509 1.00 92.44 104 LYS A N 1
ATOM 738 C CA . LYS A 1 104 ? 11.020 9.590 -3.342 1.00 92.44 104 LYS A CA 1
ATOM 739 C C . LYS A 1 104 ? 11.897 8.528 -2.662 1.00 92.44 104 LYS A C 1
ATOM 741 O O . LYS A 1 104 ? 12.560 8.852 -1.679 1.00 92.44 104 LYS A O 1
ATOM 746 N N . ALA A 1 105 ? 11.889 7.291 -3.159 1.00 95.75 105 ALA A N 1
ATOM 747 C CA . ALA A 1 105 ? 12.517 6.134 -2.529 1.00 95.75 105 ALA A CA 1
ATOM 748 C C . ALA A 1 105 ? 13.868 5.750 -3.165 1.00 95.75 105 ALA A C 1
ATOM 750 O O . ALA A 1 105 ? 14.365 6.386 -4.101 1.00 95.75 105 ALA A O 1
ATOM 751 N N . ASP A 1 106 ? 14.487 4.698 -2.627 1.00 97.94 106 ASP A N 1
ATOM 752 C CA . ASP A 1 106 ? 15.705 4.106 -3.181 1.00 97.94 106 ASP A CA 1
ATOM 753 C C . ASP A 1 106 ? 15.456 3.390 -4.526 1.00 97.94 106 ASP A C 1
ATOM 755 O O . ASP A 1 106 ? 14.339 3.334 -5.040 1.00 97.94 106 ASP A O 1
ATOM 759 N N . ALA A 1 107 ? 16.528 2.909 -5.163 1.00 98.00 107 ALA A N 1
ATOM 760 C CA . ALA A 1 107 ? 16.421 2.202 -6.442 1.00 98.00 107 ALA A CA 1
ATOM 761 C C . ALA A 1 107 ? 15.621 0.897 -6.322 1.00 98.00 107 ALA A C 1
ATOM 763 O O . ALA A 1 107 ? 14.757 0.649 -7.149 1.00 98.00 107 ALA A O 1
ATOM 764 N N . GLU A 1 108 ? 15.842 0.120 -5.260 1.00 98.06 108 GLU A N 1
ATOM 765 C CA . GLU A 1 108 ? 15.158 -1.162 -5.053 1.00 98.06 108 GLU A CA 1
ATOM 766 C C . GLU A 1 108 ? 13.641 -0.996 -4.927 1.00 98.06 108 GLU A C 1
ATOM 768 O O . GLU A 1 108 ? 12.872 -1.798 -5.448 1.00 98.06 108 GLU A O 1
ATOM 773 N N . THR A 1 109 ? 13.193 0.055 -4.245 1.00 98.19 109 THR A N 1
ATOM 774 C CA . THR A 1 109 ? 11.768 0.357 -4.081 1.00 98.19 109 THR A CA 1
ATOM 775 C C . THR A 1 109 ? 11.149 0.870 -5.378 1.00 98.19 109 THR A C 1
ATOM 777 O O . THR A 1 109 ? 9.992 0.566 -5.661 1.00 98.19 109 THR A O 1
ATOM 780 N N . ARG A 1 110 ? 11.908 1.616 -6.191 1.00 98.50 110 ARG A N 1
ATOM 781 C CA . ARG A 1 110 ? 11.464 2.021 -7.533 1.00 98.50 110 ARG A CA 1
ATOM 782 C C . ARG A 1 110 ? 11.287 0.816 -8.447 1.00 98.50 110 ARG A C 1
ATOM 784 O O . ARG A 1 110 ? 10.205 0.657 -9.001 1.00 98.50 110 ARG A O 1
ATOM 791 N N . ASP A 1 111 ? 12.291 -0.052 -8.509 1.00 98.31 111 ASP A N 1
ATOM 792 C CA . ASP A 1 111 ? 12.255 -1.274 -9.316 1.00 98.31 111 ASP A CA 1
ATOM 793 C C . ASP A 1 111 ? 11.106 -2.194 -8.872 1.00 98.31 111 ASP A C 1
ATOM 795 O O . ASP A 1 111 ? 10.389 -2.743 -9.705 1.00 98.31 111 ASP A O 1
ATOM 799 N N . PHE A 1 112 ? 10.877 -2.305 -7.558 1.00 98.25 112 PHE A N 1
ATOM 800 C CA . PHE A 1 112 ? 9.740 -3.036 -7.002 1.00 98.25 112 PHE A CA 1
ATOM 801 C C . PHE A 1 112 ? 8.395 -2.488 -7.493 1.00 98.25 112 PHE A C 1
ATOM 803 O O . PHE A 1 112 ? 7.564 -3.257 -7.964 1.00 98.25 112 PHE A O 1
ATOM 810 N N . VAL A 1 113 ? 8.168 -1.173 -7.402 1.00 98.12 113 VAL A N 1
ATOM 811 C CA . VAL A 1 113 ? 6.895 -0.572 -7.833 1.00 98.12 113 VAL A CA 1
ATOM 812 C C . VAL A 1 113 ? 6.703 -0.691 -9.342 1.00 98.12 113 VAL A C 1
ATOM 814 O O . VAL A 1 113 ? 5.601 -1.004 -9.784 1.00 98.12 113 VAL A O 1
ATOM 817 N N . GLU A 1 114 ? 7.748 -0.458 -10.136 1.00 97.19 114 GLU A N 1
ATOM 818 C CA . GLU A 1 114 ? 7.681 -0.591 -11.596 1.00 97.19 114 GLU A CA 1
ATOM 819 C C . GLU A 1 114 ? 7.366 -2.033 -12.021 1.00 97.19 114 GLU A C 1
ATOM 821 O O . GLU A 1 114 ? 6.489 -2.246 -12.864 1.00 97.19 114 GLU A O 1
ATOM 826 N N . GLY A 1 115 ? 8.028 -3.016 -11.402 1.00 96.25 115 GLY A N 1
ATOM 827 C CA . GLY A 1 115 ? 7.754 -4.436 -11.623 1.00 96.25 115 GLY A CA 1
ATOM 828 C C . GLY A 1 115 ? 6.333 -4.807 -11.214 1.00 96.25 115 GLY A C 1
ATOM 829 O O . GLY A 1 115 ? 5.572 -5.310 -12.030 1.00 96.25 115 GLY A O 1
ATOM 830 N N . TYR A 1 116 ? 5.926 -4.442 -10.000 1.00 94.56 116 TYR A N 1
ATOM 831 C CA . TYR A 1 116 ? 4.613 -4.798 -9.472 1.00 94.56 116 TYR A CA 1
ATOM 832 C C . TYR A 1 116 ? 3.448 -4.183 -10.266 1.00 94.56 116 TYR A C 1
ATOM 834 O O . TYR A 1 116 ? 2.438 -4.839 -10.508 1.00 94.56 116 TYR A O 1
ATOM 842 N N . LEU A 1 117 ? 3.575 -2.931 -10.723 1.00 94.94 117 LEU A N 1
ATOM 843 C CA . LEU A 1 117 ? 2.572 -2.320 -11.607 1.00 94.94 117 LEU A CA 1
ATOM 844 C C . LEU A 1 117 ? 2.519 -2.997 -12.984 1.00 94.94 117 LEU A C 1
ATOM 846 O O . LEU A 1 117 ? 1.457 -3.007 -13.606 1.00 94.94 117 LEU A O 1
ATOM 850 N N . THR A 1 118 ? 3.644 -3.541 -13.457 1.00 94.31 118 THR A N 1
ATOM 851 C CA . THR A 1 118 ? 3.695 -4.330 -14.694 1.00 94.31 118 THR A CA 1
ATOM 852 C C . THR A 1 118 ? 3.006 -5.678 -14.499 1.00 94.31 118 THR A C 1
ATOM 854 O O . THR A 1 118 ? 2.150 -6.026 -15.307 1.00 94.31 118 THR A O 1
ATOM 857 N N . ASP A 1 119 ? 3.308 -6.385 -13.408 1.00 93.12 119 ASP A N 1
ATOM 858 C CA . ASP A 1 119 ? 2.698 -7.677 -13.077 1.00 93.12 119 ASP A CA 1
ATOM 859 C C . ASP A 1 119 ? 1.179 -7.538 -12.899 1.00 93.12 119 ASP A C 1
ATOM 861 O O . ASP A 1 119 ? 0.408 -8.304 -13.462 1.00 93.12 119 ASP A O 1
ATOM 865 N N . LEU A 1 120 ? 0.702 -6.488 -12.223 1.00 88.94 120 LEU A N 1
ATOM 866 C CA . LEU A 1 120 ? -0.737 -6.239 -12.059 1.00 88.94 120 LEU A CA 1
ATOM 867 C C . LEU A 1 120 ? -1.491 -5.887 -13.351 1.00 88.94 120 LEU A C 1
ATOM 869 O O . LEU A 1 120 ? -2.727 -5.870 -13.335 1.00 88.94 120 LEU A O 1
ATOM 873 N N . ALA A 1 121 ? -0.782 -5.562 -14.433 1.00 87.12 121 ALA A N 1
ATOM 874 C CA . ALA A 1 121 ? -1.363 -5.378 -15.760 1.00 87.12 121 ALA A CA 1
ATOM 875 C C . ALA A 1 121 ? -1.444 -6.695 -16.559 1.00 87.12 121 ALA A C 1
ATOM 877 O O . ALA A 1 121 ? -2.046 -6.707 -17.636 1.00 87.12 121 ALA A O 1
ATOM 878 N N . ASP A 1 122 ? -0.857 -7.778 -16.045 1.00 89.25 122 ASP A N 1
ATOM 879 C CA . ASP A 1 122 ? -0.943 -9.131 -16.586 1.00 89.25 122 ASP A CA 1
ATOM 880 C C . ASP A 1 122 ? -2.183 -9.847 -16.022 1.00 89.25 122 ASP A C 1
ATOM 882 O O . ASP A 1 122 ? -2.446 -9.815 -14.821 1.00 89.25 122 ASP A O 1
ATOM 886 N N . GLU A 1 123 ? -2.976 -10.483 -16.885 1.00 86.19 123 GLU A N 1
ATOM 887 C CA . GLU A 1 123 ? -4.206 -11.183 -16.492 1.00 86.19 123 GLU A CA 1
ATOM 888 C C . GLU A 1 123 ? -3.956 -12.518 -15.778 1.00 86.19 123 GLU A C 1
ATOM 890 O O . GLU A 1 123 ? -4.802 -12.943 -14.985 1.00 86.19 123 GLU A O 1
ATOM 895 N N . ASP A 1 124 ? -2.802 -13.153 -16.011 1.00 87.12 124 ASP A N 1
ATOM 896 C CA . ASP A 1 124 ? -2.406 -14.383 -15.317 1.00 87.12 124 ASP A CA 1
ATOM 897 C C . ASP A 1 124 ? -2.043 -14.091 -13.854 1.00 87.12 124 ASP A C 1
ATOM 899 O O . ASP A 1 124 ? -2.249 -14.933 -12.976 1.00 87.12 124 ASP A O 1
ATOM 903 N N . PHE A 1 125 ? -1.529 -12.888 -13.593 1.00 87.19 125 PHE A N 1
ATOM 904 C CA . PHE A 1 125 ? -1.204 -12.408 -12.254 1.00 87.19 125 PHE A CA 1
ATOM 905 C C . PHE A 1 125 ? -2.403 -11.720 -11.585 1.00 87.19 125 PHE A C 1
ATOM 907 O O . PHE A 1 125 ? -2.712 -12.000 -10.430 1.00 87.19 125 PHE A O 1
ATOM 914 N N . ASN A 1 126 ? -3.119 -10.854 -12.312 1.00 87.19 126 ASN A N 1
ATOM 915 C CA . ASN A 1 126 ? -4.289 -10.121 -11.835 1.00 87.19 126 ASN A CA 1
ATOM 916 C C . ASN A 1 126 ? -5.581 -10.586 -12.541 1.00 87.19 126 ASN A C 1
ATOM 918 O O . ASN A 1 126 ? -6.036 -9.965 -13.514 1.00 87.19 126 ASN A O 1
ATOM 922 N N . PRO A 1 127 ? -6.258 -11.621 -12.012 1.00 84.81 127 PRO A N 1
ATOM 923 C CA . PRO A 1 127 ? -7.464 -12.169 -12.630 1.00 84.81 127 PRO A CA 1
ATOM 924 C C . PRO A 1 127 ? -8.650 -11.186 -12.647 1.00 84.81 127 PRO A C 1
ATOM 926 O O . PRO A 1 127 ? -9.608 -11.382 -13.405 1.00 84.81 127 PRO A O 1
ATOM 929 N N . ASN A 1 128 ? -8.606 -10.096 -11.868 1.00 84.81 128 ASN A N 1
ATOM 930 C CA . ASN A 1 128 ? -9.670 -9.085 -11.854 1.00 84.81 128 ASN A CA 1
ATOM 931 C C . ASN A 1 128 ? -9.773 -8.307 -13.178 1.00 84.81 128 ASN A C 1
ATOM 933 O O . ASN A 1 128 ? -10.839 -7.761 -13.492 1.00 84.81 128 ASN A O 1
ATOM 937 N N . LEU A 1 129 ? -8.715 -8.298 -14.000 1.00 80.69 129 LEU A N 1
ATOM 938 C CA . LEU A 1 129 ? -8.734 -7.676 -15.329 1.00 80.69 129 LEU A CA 1
ATOM 939 C C . LEU A 1 129 ? -9.747 -8.353 -16.264 1.00 80.69 129 LEU A C 1
ATOM 941 O O . LEU A 1 129 ? -10.441 -7.678 -17.028 1.00 80.69 129 LEU A O 1
ATOM 945 N N . MET A 1 130 ? -9.916 -9.671 -16.144 1.00 76.56 130 MET A N 1
ATOM 946 C CA . MET A 1 130 ? -10.874 -10.433 -16.949 1.00 76.56 130 MET A CA 1
ATOM 947 C C . MET A 1 130 ? -12.334 -10.200 -16.541 1.00 76.56 130 MET A C 1
ATOM 949 O O . MET A 1 130 ? -13.246 -10.359 -17.358 1.00 76.56 130 MET A O 1
ATOM 953 N N . LEU A 1 131 ? -12.578 -9.847 -15.277 1.00 66.75 131 LEU A N 1
ATOM 954 C CA . LEU A 1 131 ? -13.924 -9.605 -14.751 1.00 66.75 131 LEU A CA 1
ATOM 955 C C . LEU A 1 131 ? -14.492 -8.258 -15.220 1.00 66.75 131 LEU A C 1
ATOM 957 O O . LEU A 1 131 ? -15.705 -8.124 -15.357 1.00 66.75 131 LEU A O 1
ATOM 961 N N . SER A 1 132 ? -13.623 -7.293 -15.531 1.00 56.00 132 SER A N 1
ATOM 962 C CA . SER A 1 132 ? -13.997 -5.926 -15.928 1.00 56.00 132 SER A CA 1
ATOM 963 C C . SER A 1 132 ? -14.459 -5.789 -17.392 1.00 56.00 132 SER A C 1
ATOM 965 O O . SER A 1 132 ? -14.909 -4.719 -17.797 1.00 56.00 132 SER A O 1
ATOM 967 N N . LEU A 1 133 ? -14.351 -6.853 -18.199 1.00 51.25 133 LEU A N 1
ATOM 968 C CA . LEU A 1 133 ? -14.679 -6.868 -19.635 1.00 51.25 133 LEU A CA 1
ATOM 969 C C . LEU A 1 133 ? -16.072 -7.452 -19.962 1.00 51.25 133 LEU A C 1
ATOM 971 O O . LEU A 1 133 ? -16.368 -7.688 -21.137 1.00 51.25 133 LEU A O 1
ATOM 975 N N . LYS A 1 134 ? -16.924 -7.706 -18.959 1.00 41.75 134 LYS A N 1
ATOM 976 C CA . LYS A 1 134 ? -18.277 -8.269 -19.133 1.00 41.75 134 LYS A CA 1
ATOM 977 C C . LYS A 1 134 ? -19.392 -7.320 -18.719 1.00 41.75 134 LYS A C 1
ATOM 979 O O . LYS A 1 134 ? -19.233 -6.622 -17.698 1.00 41.75 134 LYS A O 1
#

Organism: NCBI:txid1177154

Radius of gyration: 14.27 Å; chains: 1; bounding box: 37×29×38 Å

pLDDT: mean 89.63, std 12.83, range [31.67, 98.5]

Sequence (134 aa):
MSQAQVDQSVAGQLCHAAGQDSALGGLVDSLIEADKFSLASGEELLSLQCGDGETVLSRMVMTRQAENLEYAVIDMGLSLSASQVALNGETMVLSDAMQALAAKADAETRDFVEGYLTDLADEDFNPNLMLSLK

Secondary structure (DSSP, 8-state):
-------HHHHHHHHHHHTSTTHHHHHHHHHHHTTS---S-HHHHHH-EEETTEEHHHHHHHTT-HHHHHIIIIITT--TTT-EEEETTEEEEHHHHHHHHHTTS-HHHHHHHHHHHHHTTSTTT-THHHHTT-